Protein AF-A0A223NRA8-F1 (afdb_monomer_lite)

Structure (mmCIF, N/CA/C/O backbone):
data_AF-A0A223NRA8-F1
#
_entry.id   AF-A0A223NRA8-F1
#
loop_
_atom_site.group_PDB
_atom_site.id
_atom_site.type_symbol
_atom_site.label_atom_id
_atom_site.label_alt_id
_atom_site.label_comp_id
_atom_site.label_asym_id
_atom_site.label_entity_id
_atom_site.label_seq_id
_atom_site.pdbx_PDB_ins_code
_atom_site.Cartn_x
_atom_site.Cartn_y
_atom_site.Cartn_z
_atom_site.occupancy
_atom_site.B_iso_or_equiv
_atom_site.auth_seq_id
_atom_site.auth_comp_id
_atom_site.auth_asym_id
_atom_site.auth_atom_id
_atom_site.pdbx_PDB_model_num
ATOM 1 N N . MET A 1 1 ? -6.668 -14.975 47.006 1.00 43.09 1 MET A N 1
ATOM 2 C CA . MET A 1 1 ? -5.671 -14.286 46.165 1.00 43.09 1 MET A CA 1
ATOM 3 C C . MET A 1 1 ? -6.028 -14.598 44.725 1.00 43.09 1 MET A C 1
ATOM 5 O O . MET A 1 1 ? -5.629 -15.632 44.216 1.00 43.09 1 MET A O 1
ATOM 9 N N . ALA A 1 2 ? -6.895 -13.787 44.130 1.00 44.47 2 ALA A N 1
ATOM 10 C CA . ALA A 1 2 ? -7.226 -13.868 42.715 1.00 44.47 2 ALA A CA 1
ATOM 11 C C . ALA A 1 2 ? -6.835 -12.508 42.142 1.00 44.47 2 ALA A C 1
ATOM 13 O O . ALA A 1 2 ? -7.578 -11.541 42.282 1.00 44.47 2 ALA A O 1
ATOM 14 N N . 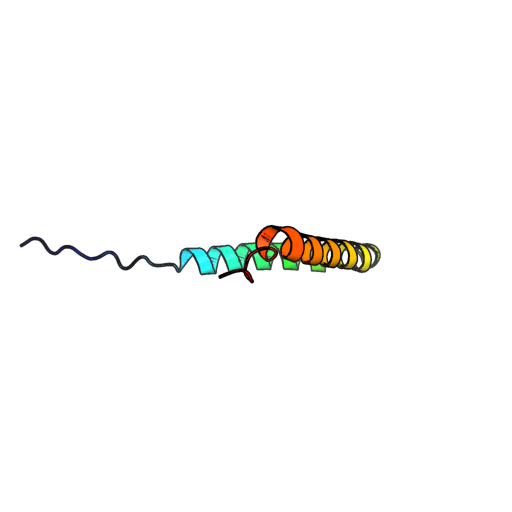HIS A 1 3 ? -5.605 -12.412 41.640 1.00 46.47 3 HIS A N 1
ATOM 15 C CA . HIS A 1 3 ? -5.217 -11.297 40.792 1.00 46.47 3 HIS A CA 1
ATOM 16 C C . HIS A 1 3 ? -5.904 -11.546 39.452 1.00 46.47 3 HIS A C 1
ATOM 18 O O . HIS A 1 3 ? -5.501 -12.430 38.705 1.00 46.47 3 HIS A O 1
ATOM 24 N N . HIS A 1 4 ? -6.992 -10.823 39.187 1.00 46.06 4 HIS A N 1
ATOM 25 C CA . HIS A 1 4 ? -7.371 -10.558 37.809 1.00 46.06 4 HIS A CA 1
ATOM 26 C C . HIS A 1 4 ? -6.239 -9.709 37.234 1.00 46.06 4 HIS A C 1
ATOM 28 O O . HIS A 1 4 ? -6.143 -8.518 37.523 1.00 46.06 4 HIS A O 1
ATOM 34 N N . GLU A 1 5 ? -5.327 -10.352 36.516 1.00 51.97 5 GLU A N 1
ATOM 35 C CA . GLU A 1 5 ? -4.507 -9.663 35.535 1.00 51.97 5 GLU A CA 1
ATOM 36 C C . GLU A 1 5 ? -5.496 -9.173 34.478 1.00 51.97 5 GLU A C 1
ATOM 38 O O . GLU A 1 5 ? -6.054 -9.955 33.709 1.00 51.97 5 GLU A O 1
ATOM 43 N N . GLU A 1 6 ? -5.827 -7.885 34.526 1.00 49.94 6 GLU A N 1
ATOM 44 C CA . GLU A 1 6 ? -6.431 -7.217 33.385 1.00 49.94 6 GLU A CA 1
ATOM 45 C C . GLU A 1 6 ? -5.399 -7.340 32.263 1.00 49.94 6 GLU A C 1
ATOM 47 O O . GLU A 1 6 ? -4.411 -6.612 32.251 1.00 49.94 6 GLU A O 1
ATOM 52 N N . GLU A 1 7 ? -5.557 -8.339 31.390 1.00 57.78 7 GLU A N 1
ATOM 53 C CA . GLU A 1 7 ? -4.778 -8.445 30.161 1.00 57.78 7 GLU A CA 1
ATOM 54 C C . GLU A 1 7 ? -4.988 -7.134 29.396 1.00 57.78 7 GLU A C 1
ATOM 56 O O . GLU A 1 7 ? -6.005 -6.943 28.719 1.00 57.78 7 GLU A O 1
ATOM 61 N N . GLU A 1 8 ? -4.053 -6.191 29.544 1.00 61.78 8 GLU A N 1
ATOM 62 C CA . GLU A 1 8 ? -3.973 -5.021 28.687 1.00 61.78 8 GLU A CA 1
ATOM 63 C C . GLU A 1 8 ? -3.917 -5.562 27.263 1.00 61.78 8 GLU A C 1
ATOM 65 O O . GLU A 1 8 ? -2.942 -6.201 26.864 1.00 61.78 8 GLU A O 1
ATOM 70 N N . LYS A 1 9 ? -5.012 -5.390 26.514 1.00 63.66 9 LYS A N 1
ATOM 71 C CA . LYS A 1 9 ? -5.104 -5.837 25.126 1.00 63.66 9 LYS A CA 1
ATOM 72 C C . LYS A 1 9 ? -3.971 -5.186 24.342 1.00 63.66 9 LYS A C 1
ATOM 74 O O . LYS A 1 9 ? -4.094 -4.041 23.912 1.00 63.66 9 LYS A O 1
ATOM 79 N N . SER A 1 10 ? -2.872 -5.913 24.164 1.00 73.44 10 SER A N 1
ATOM 80 C CA . SER A 1 10 ? -1.767 -5.464 23.333 1.00 73.44 10 SER A CA 1
ATOM 81 C C . SER A 1 10 ? -2.243 -5.457 21.885 1.00 73.44 10 SER A C 1
ATOM 83 O O . SER A 1 10 ? -2.646 -6.476 21.318 1.00 73.44 10 SER A O 1
ATOM 85 N N . TYR A 1 11 ? -2.211 -4.272 21.286 1.00 83.38 11 TYR A N 1
ATOM 86 C CA . TYR A 1 11 ? -2.524 -4.059 19.878 1.00 83.38 11 TYR A CA 1
ATOM 87 C C . TYR A 1 11 ? -1.268 -4.118 18.999 1.00 83.38 11 TYR A C 1
ATOM 89 O O . TYR A 1 11 ? -1.327 -3.751 17.826 1.00 83.38 11 TYR A O 1
ATOM 97 N N . ASP A 1 12 ? -0.146 -4.620 19.524 1.00 87.81 12 ASP A N 1
ATOM 98 C CA . ASP A 1 12 ? 1.131 -4.709 18.802 1.00 87.81 12 ASP A CA 1
ATOM 99 C C . ASP A 1 12 ? 0.996 -5.511 17.502 1.00 87.81 12 ASP A C 1
ATOM 101 O O . ASP A 1 12 ? 1.545 -5.142 16.462 1.00 87.81 12 ASP A O 1
ATOM 105 N N . TYR A 1 13 ? 0.151 -6.547 17.516 1.00 87.25 13 TYR A N 1
ATOM 106 C CA . TYR A 1 13 ? -0.204 -7.326 16.329 1.00 87.25 13 TYR A CA 1
ATOM 107 C C . TYR A 1 13 ? -0.772 -6.473 15.181 1.00 87.25 13 TYR A C 1
ATOM 109 O O . TYR A 1 13 ? -0.498 -6.759 14.015 1.00 87.25 13 TYR A O 1
ATOM 117 N N . ILE A 1 14 ? -1.517 -5.401 15.478 1.00 90.56 14 ILE A N 1
ATOM 118 C CA . ILE A 1 14 ? -2.057 -4.496 14.453 1.00 90.56 14 ILE A CA 1
ATOM 119 C C . ILE A 1 14 ? -0.913 -3.766 13.751 1.00 90.56 14 ILE A C 1
ATOM 121 O O . ILE A 1 14 ? -0.916 -3.672 12.525 1.00 90.56 14 ILE A O 1
ATOM 125 N N . TYR A 1 15 ? 0.089 -3.300 14.496 1.00 89.88 15 TYR A N 1
ATOM 126 C CA . TYR A 1 15 ? 1.247 -2.629 13.907 1.00 89.88 15 TYR A CA 1
ATOM 127 C C . TYR A 1 15 ? 2.072 -3.581 13.038 1.00 89.88 15 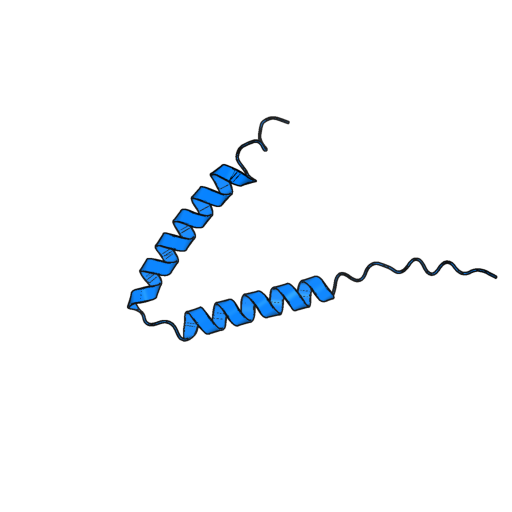TYR A C 1
ATOM 129 O O . TYR A 1 15 ? 2.469 -3.202 11.934 1.00 89.88 15 TYR A O 1
ATOM 137 N N . TYR A 1 16 ? 2.255 -4.834 13.466 1.00 91.69 16 TYR A N 1
ATOM 138 C CA . TYR A 1 16 ? 2.898 -5.858 12.636 1.00 91.69 16 TYR A CA 1
ATOM 139 C C . TYR A 1 16 ? 2.099 -6.167 11.363 1.00 91.69 16 TYR A C 1
ATOM 141 O O . TYR A 1 16 ? 2.681 -6.265 10.282 1.00 91.69 16 TYR A O 1
ATOM 149 N N . LEU A 1 17 ? 0.770 -6.272 11.460 1.00 92.81 17 LEU A N 1
ATOM 150 C CA . LEU A 1 17 ? -0.099 -6.530 10.312 1.00 92.81 17 LEU A CA 1
ATOM 151 C C . LEU A 1 17 ? -0.081 -5.366 9.313 1.00 92.81 17 LEU A C 1
ATOM 153 O O . LEU A 1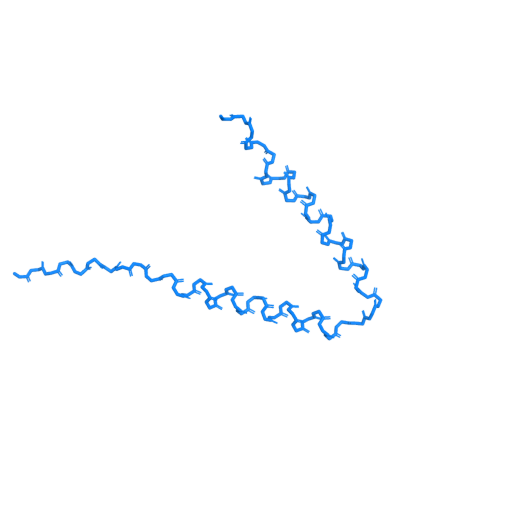 17 ? 0.052 -5.585 8.110 1.00 92.81 17 LEU A O 1
ATOM 157 N N . VAL A 1 18 ? -0.161 -4.127 9.802 1.00 94.44 18 VAL A N 1
ATOM 158 C CA . VAL A 1 18 ? -0.061 -2.923 8.965 1.00 94.44 18 VAL A CA 1
ATOM 159 C C . VAL A 1 18 ? 1.310 -2.852 8.294 1.00 94.44 18 VAL A C 1
ATOM 161 O O . VAL A 1 18 ? 1.381 -2.596 7.091 1.00 94.44 18 VAL A O 1
ATOM 164 N N . GLY A 1 19 ? 2.389 -3.134 9.030 1.00 94.62 19 GLY A N 1
ATOM 165 C CA . GLY A 1 19 ? 3.747 -3.201 8.487 1.00 94.62 19 GLY A CA 1
ATOM 166 C C . GLY A 1 19 ? 3.897 -4.248 7.379 1.00 94.62 19 GLY A C 1
ATOM 167 O O . GLY A 1 19 ? 4.461 -3.962 6.325 1.00 94.62 19 GLY A O 1
ATOM 168 N N . LEU A 1 20 ? 3.330 -5.440 7.565 1.00 95.38 20 LEU A N 1
ATOM 169 C CA . LEU A 1 20 ? 3.362 -6.502 6.559 1.00 95.38 20 LEU A CA 1
ATOM 170 C C . LEU A 1 20 ? 2.580 -6.116 5.294 1.00 95.38 20 LEU A C 1
ATOM 172 O O . LEU A 1 20 ? 3.091 -6.253 4.182 1.00 95.38 20 LEU A O 1
ATOM 176 N N . LEU A 1 21 ? 1.359 -5.599 5.451 1.00 95.25 21 LEU A N 1
ATOM 177 C CA . LEU A 1 21 ? 0.511 -5.208 4.322 1.00 95.25 21 LEU A CA 1
ATOM 178 C C . LEU A 1 21 ? 1.130 -4.061 3.515 1.00 95.25 21 LEU A C 1
ATOM 180 O O . LEU A 1 21 ? 1.162 -4.113 2.285 1.00 95.25 21 LEU A O 1
ATOM 184 N N . THR A 1 22 ? 1.662 -3.048 4.199 1.00 94.25 22 THR A N 1
ATOM 185 C CA . THR A 1 22 ? 2.343 -1.919 3.547 1.00 94.25 22 THR A CA 1
ATOM 186 C C . THR A 1 22 ? 3.651 -2.343 2.881 1.00 94.25 22 THR A C 1
ATOM 188 O O . THR A 1 22 ? 3.944 -1.881 1.775 1.00 94.25 22 THR A O 1
ATOM 191 N N . GLY A 1 23 ? 4.404 -3.264 3.487 1.00 93.25 23 GLY A N 1
ATOM 192 C CA . GLY A 1 23 ? 5.614 -3.838 2.900 1.00 93.25 23 GLY A CA 1
ATOM 193 C C . GLY A 1 23 ? 5.339 -4.606 1.605 1.00 93.25 23 GLY A C 1
ATOM 194 O O . GLY A 1 23 ? 5.985 -4.341 0.591 1.00 93.25 23 GLY A O 1
ATOM 195 N N . ILE A 1 24 ? 4.336 -5.493 1.601 1.00 93.50 24 ILE A N 1
ATOM 196 C CA . ILE A 1 24 ? 3.923 -6.244 0.400 1.00 93.50 24 ILE A CA 1
ATOM 197 C C . ILE A 1 24 ? 3.446 -5.285 -0.691 1.00 93.50 24 ILE A C 1
ATOM 199 O O . ILE A 1 24 ? 3.863 -5.404 -1.841 1.00 93.50 24 ILE A O 1
ATOM 203 N N . PHE A 1 25 ? 2.611 -4.306 -0.334 1.00 88.06 25 PHE A N 1
ATOM 204 C CA . PHE A 1 25 ? 2.140 -3.299 -1.281 1.00 88.06 25 PHE A CA 1
ATOM 205 C C . PHE A 1 25 ? 3.308 -2.540 -1.924 1.00 88.06 25 PHE A C 1
ATOM 207 O O . PHE A 1 25 ? 3.363 -2.401 -3.143 1.00 88.06 25 PHE A O 1
ATOM 214 N N . THR A 1 26 ? 4.284 -2.114 -1.121 1.00 88.06 26 THR A N 1
ATOM 215 C CA . THR A 1 26 ? 5.473 -1.403 -1.611 1.00 88.06 26 THR A CA 1
ATOM 216 C C . THR A 1 26 ? 6.318 -2.277 -2.538 1.00 88.06 26 THR A C 1
ATOM 218 O O . THR A 1 26 ? 6.7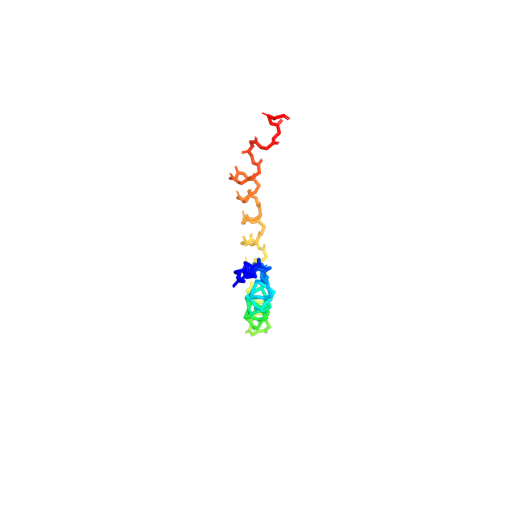36 -1.810 -3.594 1.00 88.06 26 THR A O 1
ATOM 221 N N . ALA A 1 27 ? 6.529 -3.550 -2.191 1.00 87.75 27 ALA A N 1
ATOM 222 C CA . ALA A 1 27 ? 7.270 -4.492 -3.030 1.00 87.75 27 ALA A CA 1
ATOM 223 C C . ALA A 1 27 ? 6.606 -4.682 -4.403 1.00 87.75 27 ALA A C 1
ATOM 225 O O . ALA A 1 27 ? 7.286 -4.626 -5.426 1.00 87.75 27 ALA A O 1
ATOM 226 N N . VAL A 1 28 ? 5.275 -4.817 -4.432 1.00 85.56 28 VAL A N 1
ATOM 227 C CA . VAL A 1 28 ? 4.507 -4.899 -5.683 1.00 85.56 28 VAL A CA 1
ATOM 228 C C . VAL A 1 28 ? 4.680 -3.627 -6.509 1.00 85.56 28 VAL A C 1
ATOM 230 O O . VAL A 1 28 ? 4.919 -3.717 -7.708 1.00 85.56 28 VAL A O 1
ATOM 233 N N . VAL A 1 29 ? 4.607 -2.443 -5.894 1.00 82.06 29 VAL A N 1
ATOM 234 C CA . VAL A 1 29 ? 4.764 -1.170 -6.619 1.00 82.06 29 VAL A CA 1
ATOM 235 C C . VAL A 1 29 ? 6.163 -1.021 -7.227 1.00 82.06 29 VAL A C 1
ATOM 237 O O . VAL A 1 29 ? 6.269 -0.543 -8.353 1.00 82.06 29 VAL A O 1
ATOM 240 N N . ILE A 1 30 ? 7.221 -1.438 -6.524 1.00 84.31 30 ILE A N 1
ATOM 241 C CA . ILE A 1 30 ? 8.608 -1.332 -7.015 1.00 84.31 30 ILE A CA 1
ATOM 242 C C . ILE A 1 30 ? 8.862 -2.261 -8.209 1.00 84.31 30 ILE A C 1
ATOM 244 O O . ILE A 1 30 ? 9.536 -1.861 -9.154 1.00 84.31 30 ILE A O 1
ATOM 248 N N . ASP A 1 31 ? 8.316 -3.477 -8.183 1.00 83.81 31 ASP A N 1
ATOM 249 C CA . ASP A 1 31 ? 8.515 -4.474 -9.249 1.00 83.81 31 ASP A CA 1
ATOM 250 C C . ASP A 1 31 ? 7.602 -4.233 -10.472 1.00 83.81 31 ASP A C 1
ATOM 252 O O . ASP A 1 31 ? 7.687 -4.889 -11.511 1.00 83.81 31 ASP A O 1
ATOM 256 N N . THR A 1 32 ? 6.697 -3.258 -10.369 1.00 79.56 32 THR A N 1
ATOM 257 C CA . THR A 1 32 ? 5.712 -2.952 -11.401 1.00 79.56 32 THR A CA 1
ATOM 258 C C . THR A 1 32 ? 6.311 -2.083 -12.517 1.00 79.56 32 THR A C 1
ATOM 260 O O . THR A 1 32 ? 6.935 -1.052 -12.283 1.00 79.56 32 THR A O 1
ATOM 263 N N . THR A 1 33 ? 6.068 -2.460 -13.779 1.00 76.38 33 THR A N 1
ATOM 264 C CA . THR A 1 33 ? 6.517 -1.700 -14.965 1.00 76.38 33 THR A CA 1
ATOM 265 C C . THR A 1 33 ? 5.902 -0.292 -15.011 1.00 76.38 33 THR A C 1
ATOM 267 O O . THR A 1 33 ? 4.725 -0.120 -14.705 1.00 76.38 33 THR A O 1
ATOM 270 N N . PHE A 1 34 ? 6.650 0.707 -15.504 1.00 79.25 34 PHE A N 1
ATOM 271 C CA . PHE A 1 34 ? 6.220 2.116 -15.627 1.00 79.25 34 PHE A CA 1
ATOM 272 C C . PHE A 1 34 ? 4.832 2.338 -16.267 1.00 79.25 34 PHE A C 1
ATOM 274 O O . PHE A 1 34 ? 4.161 3.315 -15.950 1.00 79.25 34 PHE A O 1
ATOM 281 N N . ILE A 1 35 ? 4.374 1.429 -17.132 1.00 82.88 35 ILE A N 1
ATOM 282 C CA . ILE A 1 35 ? 3.050 1.473 -17.781 1.00 82.88 35 ILE A CA 1
ATOM 283 C C . ILE A 1 35 ? 1.902 1.270 -16.777 1.00 82.88 35 ILE A C 1
ATOM 285 O O . ILE A 1 35 ? 0.814 1.813 -16.955 1.00 82.88 35 ILE A O 1
ATOM 289 N N . LEU A 1 36 ? 2.126 0.507 -15.709 1.00 79.94 36 LEU A N 1
ATOM 290 C CA . LEU A 1 36 ? 1.104 0.175 -14.715 1.00 79.94 36 LEU A CA 1
ATOM 291 C C . LEU A 1 36 ? 0.942 1.256 -13.637 1.00 79.94 36 LEU A C 1
ATOM 293 O O . LEU A 1 36 ? -0.109 1.315 -13.005 1.00 79.94 36 LEU A O 1
ATOM 297 N N . ILE A 1 37 ? 1.920 2.152 -13.470 1.00 82.94 37 ILE A N 1
ATOM 298 C CA . ILE A 1 37 ? 1.847 3.295 -12.543 1.00 82.94 37 ILE A CA 1
ATOM 299 C C . ILE A 1 37 ? 0.605 4.173 -12.798 1.00 82.94 37 ILE A C 1
ATOM 301 O O . ILE A 1 37 ? -0.164 4.385 -11.858 1.00 82.94 37 ILE A O 1
ATOM 305 N N . PRO A 1 38 ? 0.335 4.667 -14.028 1.00 89.25 38 PRO A N 1
ATOM 306 C CA . PRO A 1 38 ? -0.862 5.470 -14.278 1.00 89.25 38 PRO A CA 1
ATOM 307 C C . PRO A 1 38 ? -2.157 4.674 -14.079 1.00 89.25 38 PRO A C 1
ATOM 309 O O . PRO A 1 38 ? -3.143 5.229 -13.600 1.00 89.25 38 PRO A O 1
ATOM 312 N N . ILE A 1 39 ? -2.159 3.372 -14.384 1.00 88.56 39 ILE A N 1
ATOM 313 C CA . ILE A 1 39 ? -3.332 2.504 -14.207 1.00 88.56 39 ILE A CA 1
ATOM 314 C C . ILE A 1 39 ? -3.651 2.348 -12.717 1.00 88.56 39 ILE A C 1
ATOM 316 O O . ILE A 1 39 ? -4.784 2.593 -12.307 1.00 88.56 39 ILE A O 1
ATOM 320 N N . LEU A 1 40 ? -2.655 2.008 -11.896 1.00 86.19 40 LEU A N 1
ATOM 321 C CA . LEU A 1 40 ? -2.805 1.913 -10.443 1.00 86.19 40 LEU A CA 1
ATOM 322 C C . LEU A 1 40 ? -3.199 3.258 -9.825 1.00 86.19 40 LEU A C 1
ATOM 324 O O . LEU A 1 40 ? -4.026 3.286 -8.918 1.00 86.19 40 LEU A O 1
ATOM 328 N N . GLY A 1 41 ? -2.682 4.371 -10.352 1.00 88.62 41 GLY A N 1
ATOM 329 C CA . GLY A 1 41 ? -3.100 5.715 -9.955 1.00 88.62 41 GLY A CA 1
ATOM 330 C C . GLY A 1 41 ? -4.587 5.971 -10.217 1.00 88.62 41 GLY A C 1
ATOM 331 O O . GLY A 1 41 ? -5.305 6.393 -9.311 1.00 88.62 41 GLY A O 1
ATOM 332 N N . ILE A 1 42 ? -5.082 5.661 -11.421 1.00 95.44 42 ILE A N 1
ATOM 333 C CA . ILE A 1 42 ? -6.506 5.811 -11.765 1.00 95.44 42 ILE A CA 1
ATOM 334 C C . ILE A 1 42 ? -7.369 4.898 -10.889 1.00 95.44 42 ILE A C 1
ATOM 336 O O . ILE A 1 42 ? -8.356 5.356 -10.317 1.00 95.44 42 ILE A O 1
ATOM 340 N N . VAL A 1 43 ? -6.987 3.627 -10.737 1.00 93.56 43 VAL A N 1
ATOM 341 C CA . VAL A 1 43 ? -7.704 2.673 -9.878 1.00 93.56 43 VAL A CA 1
ATOM 342 C C . VAL A 1 43 ? -7.739 3.164 -8.428 1.00 93.56 43 VAL A C 1
ATOM 344 O O . VAL A 1 43 ? -8.793 3.114 -7.796 1.00 93.56 43 VA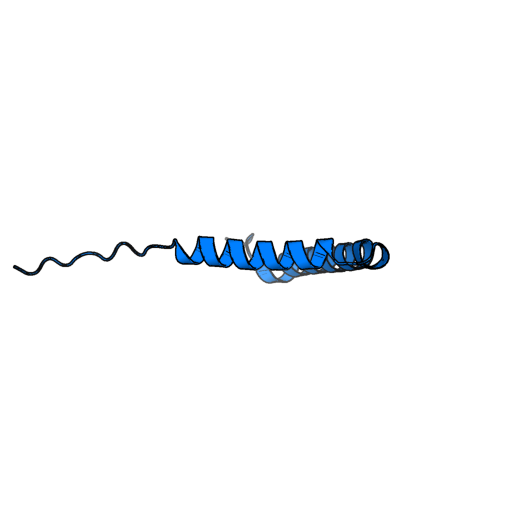L A O 1
ATOM 347 N N . GLY A 1 44 ? -6.632 3.708 -7.916 1.00 91.06 44 GLY A N 1
ATOM 348 C CA . GLY A 1 44 ? -6.557 4.299 -6.581 1.00 91.06 44 GLY A CA 1
ATOM 349 C C . GLY A 1 44 ? -7.486 5.504 -6.407 1.00 91.06 44 GLY A C 1
ATOM 350 O O . GLY A 1 44 ? -8.194 5.591 -5.405 1.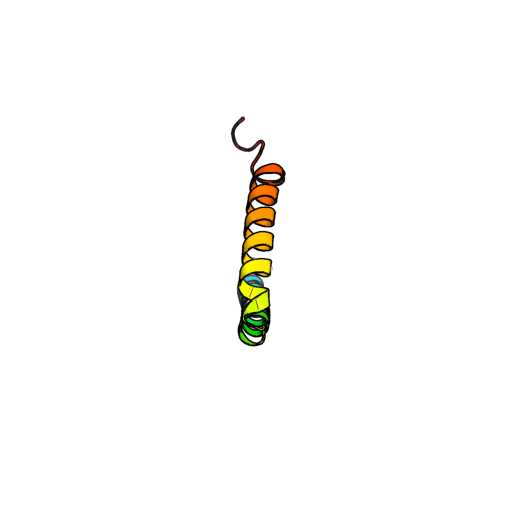00 91.06 44 GLY A O 1
ATOM 351 N N . LEU A 1 45 ? -7.554 6.400 -7.398 1.00 95.31 45 LEU A N 1
ATOM 352 C CA . LEU A 1 45 ? -8.475 7.544 -7.383 1.00 95.31 45 LEU A CA 1
ATOM 353 C C . LEU A 1 45 ? -9.946 7.106 -7.433 1.00 95.31 45 LEU A C 1
ATOM 355 O O . LEU A 1 45 ? -10.776 7.642 -6.695 1.00 95.31 45 LEU A O 1
ATOM 359 N N . LEU A 1 46 ? -10.272 6.105 -8.255 1.00 96.31 46 LEU A N 1
ATOM 360 C CA . LEU A 1 46 ? -11.614 5.521 -8.311 1.00 96.31 46 LEU A CA 1
ATOM 361 C C . LEU A 1 46 ? -11.991 4.867 -6.977 1.00 96.31 46 LEU A C 1
ATOM 363 O O . LEU A 1 46 ? -13.100 5.078 -6.484 1.00 96.31 46 LEU A O 1
ATOM 367 N N . PHE A 1 47 ? -11.063 4.127 -6.365 1.00 94.19 47 PHE A N 1
ATOM 368 C CA . PHE A 1 47 ? -11.266 3.529 -5.049 1.00 94.19 47 PHE A CA 1
ATOM 369 C C . PHE A 1 47 ? -11.463 4.593 -3.962 1.00 94.19 47 PHE A C 1
ATOM 371 O O . PHE A 1 47 ? -12.350 4.442 -3.126 1.00 94.19 47 PHE A O 1
ATOM 378 N N . ALA A 1 48 ? -10.716 5.700 -3.994 1.00 92.00 48 ALA A N 1
ATOM 379 C CA . ALA A 1 48 ? -10.909 6.817 -3.068 1.00 92.00 48 ALA A CA 1
ATOM 380 C C . ALA A 1 48 ? -12.306 7.445 -3.213 1.00 92.00 48 ALA A C 1
ATOM 382 O O . ALA A 1 48 ? -13.003 7.649 -2.217 1.00 92.00 48 ALA A O 1
ATOM 383 N N . GLY A 1 49 ? -12.757 7.687 -4.448 1.00 94.50 49 GLY A N 1
ATOM 384 C CA . GLY A 1 49 ? -14.118 8.159 -4.716 1.00 94.50 49 GLY A CA 1
ATOM 385 C C . GLY A 1 49 ? -15.187 7.175 -4.228 1.00 94.50 49 GLY A C 1
ATOM 386 O O . GLY A 1 49 ? -16.155 7.577 -3.580 1.00 94.50 49 GLY A O 1
ATOM 387 N N . PHE A 1 50 ? -14.986 5.877 -4.467 1.00 94.31 50 PHE A N 1
ATOM 388 C CA . PHE A 1 50 ? -15.859 4.818 -3.960 1.00 94.31 50 PHE A CA 1
ATOM 389 C C . PHE A 1 50 ? -15.903 4.794 -2.428 1.00 94.31 50 PHE A C 1
ATOM 391 O O . PHE A 1 50 ? -16.986 4.751 -1.845 1.00 94.31 50 PHE A O 1
ATOM 398 N N . PHE A 1 51 ? -14.748 4.888 -1.768 1.00 91.50 51 PHE A N 1
ATOM 399 C CA . PHE A 1 51 ? -14.648 4.912 -0.314 1.00 91.50 51 PHE A CA 1
ATOM 400 C C . PHE A 1 51 ? -15.419 6.092 0.283 1.00 91.50 51 PHE A C 1
ATOM 402 O O . PHE A 1 51 ? -16.215 5.909 1.204 1.00 91.50 51 PHE A O 1
ATOM 409 N N . LEU A 1 52 ? -15.253 7.291 -0.280 1.00 91.00 52 LEU A N 1
ATOM 410 C CA . LEU A 1 52 ? -16.016 8.467 0.138 1.00 91.00 52 LEU A CA 1
ATOM 411 C C . LEU A 1 52 ? -17.526 8.257 -0.049 1.00 91.00 52 LEU A C 1
ATOM 413 O O . LEU A 1 52 ? -18.318 8.595 0.830 1.00 91.00 52 LEU A O 1
ATOM 417 N N . ASN A 1 53 ? -17.931 7.651 -1.163 1.00 89.62 53 ASN A N 1
ATOM 418 C CA . ASN A 1 53 ? -19.337 7.431 -1.490 1.00 89.62 53 ASN A CA 1
ATOM 419 C C . ASN A 1 53 ? -20.014 6.339 -0.637 1.00 89.62 53 ASN A C 1
ATOM 421 O O . ASN A 1 53 ? -21.214 6.434 -0.395 1.00 89.62 53 ASN A O 1
ATOM 425 N N . VAL A 1 54 ? -19.275 5.317 -0.195 1.00 91.12 54 VAL A N 1
ATOM 426 C CA . VAL A 1 54 ? -19.825 4.172 0.558 1.00 91.12 54 VAL A CA 1
ATOM 427 C C . VAL A 1 54 ? -19.603 4.296 2.064 1.00 91.12 54 VAL A C 1
ATOM 429 O O . VAL A 1 54 ? -20.522 4.045 2.835 1.00 91.12 54 VAL A O 1
ATOM 432 N N . PHE A 1 55 ? -18.404 4.685 2.500 1.00 86.06 55 PHE A N 1
ATOM 433 C CA . PHE A 1 55 ? -18.030 4.682 3.920 1.00 86.06 55 PHE A CA 1
ATOM 434 C C . PHE A 1 55 ? -18.156 6.050 4.596 1.00 86.06 55 PHE A C 1
ATOM 436 O O . PHE A 1 55 ? -18.282 6.122 5.824 1.00 86.06 55 PHE A O 1
ATOM 443 N N . VAL A 1 56 ? -18.073 7.141 3.830 1.00 84.00 56 VAL A N 1
ATOM 444 C CA . VAL A 1 56 ? -18.145 8.511 4.371 1.00 84.00 56 VAL A CA 1
ATOM 445 C C . VAL A 1 56 ? -19.518 9.142 4.136 1.00 84.00 56 VAL A C 1
ATOM 447 O O . VAL A 1 56 ? -19.989 9.915 4.975 1.00 84.00 56 VAL A O 1
ATOM 450 N N . ARG A 1 57 ? -20.208 8.785 3.046 1.00 70.69 57 ARG A N 1
ATOM 451 C CA . ARG A 1 57 ? -21.549 9.293 2.733 1.00 70.69 57 ARG A CA 1
ATOM 452 C C . ARG A 1 57 ? -22.554 8.823 3.791 1.00 70.69 57 ARG A C 1
ATOM 454 O O . ARG A 1 57 ? -22.903 7.653 3.853 1.00 70.69 57 ARG A O 1
ATOM 461 N N . GLY A 1 58 ? -22.990 9.755 4.638 1.00 72.00 58 GLY A N 1
ATOM 462 C CA . GLY A 1 58 ? -23.872 9.497 5.785 1.00 72.00 58 GLY A CA 1
ATOM 463 C C . GLY A 1 58 ? -23.306 9.956 7.131 1.00 72.00 58 GLY A C 1
ATOM 464 O O . GLY A 1 58 ? -24.057 10.079 8.090 1.00 72.00 58 GLY A O 1
ATOM 465 N N . ARG A 1 59 ? -22.012 10.295 7.205 1.00 64.00 59 ARG A N 1
ATOM 466 C CA . ARG A 1 59 ? -21.365 10.761 8.446 1.00 64.00 59 ARG A CA 1
ATOM 467 C C . ARG A 1 59 ? -21.651 12.235 8.798 1.00 64.00 59 ARG A C 1
ATOM 469 O O . ARG A 1 59 ? -21.210 12.695 9.838 1.00 64.00 59 ARG A O 1
ATOM 476 N N . GLY A 1 60 ? -22.361 12.964 7.931 1.00 60.19 60 GLY A N 1
ATOM 477 C CA . GLY A 1 60 ? -22.722 14.380 8.110 1.00 60.19 60 GLY A CA 1
ATOM 478 C C . GLY A 1 60 ? -24.150 14.643 8.608 1.00 60.19 60 GLY A C 1
ATOM 479 O O . GLY A 1 60 ? -24.547 15.799 8.660 1.00 60.19 60 GLY A O 1
ATOM 480 N N . ASN A 1 61 ? -24.919 13.602 8.946 1.00 55.81 61 ASN A N 1
ATOM 481 C CA . ASN A 1 61 ? -26.281 13.723 9.487 1.00 55.81 61 ASN A CA 1
ATOM 482 C C . ASN A 1 61 ? -26.347 13.251 10.954 1.00 55.81 61 ASN A C 1
ATOM 484 O O . ASN A 1 61 ? -27.225 12.463 11.308 1.00 55.81 61 ASN A O 1
ATOM 488 N N . ALA A 1 62 ? -25.398 13.689 11.782 1.00 49.34 62 ALA A N 1
ATOM 489 C CA . ALA A 1 62 ? -25.399 13.505 13.233 1.00 49.34 62 ALA A CA 1
ATOM 490 C C . ALA A 1 62 ? -25.032 14.826 13.910 1.00 49.34 62 ALA A C 1
ATOM 492 O O . ALA A 1 62 ? -24.077 15.471 13.418 1.00 49.34 62 ALA A O 1
#

pLDDT: mean 80.77, std 15.55, range [43.09, 96.31]

Radius of gyration: 19.75 Å; chains: 1; bounding box: 35×29×64 Å

Sequence (62 aa):
MAHHEEEEKSYDYIYYLVGLLTGIFTAVVIDTTFILIPILGIVGLLFAGFFLNVFVRGRGNA

Organism: NCBI:txid1234841

Foldseek 3Di:
DDPPPPPPPDPVVVVVVVVVVVVVVVVCVVPDDPVCVVVVVVVVVVVVVVCCVPVVVPVPPD

Secondary structure (DSSP, 8-state):
-----------HHHHHHHHHHHHHHHHHHHHS-TTHHHHHHHHHHHHHHHHIIIIITTTT--